Protein AF-A0A7L2R8B6-F1 (afdb_monomer_lite)

Secondary structure (DSSP, 8-state):
-HHHHHHHHHHHHHHHTT-----THHHHHHHHHHTSTT-HHHHHHHHHHHHHHHHHHHHHHHHHHHHHHHHHHHHHHHTTTT-B-TTSPBTT-SHHHHHHHHHHHHTTTTTTTTTHHHHHH-GGGHHHHHHHIIIIIIIIHHHHHHHHHHHHHHHHHTS-S-S--

Radius of gyration: 24.11 Å; chains: 1; bounding box: 53×46×58 Å

Structure (mmCIF, N/CA/C/O backbone):
data_AF-A0A7L2R8B6-F1
#
_entry.id   AF-A0A7L2R8B6-F1
#
loop_
_atom_site.group_PDB
_atom_site.id
_atom_site.type_symbol
_atom_site.label_atom_id
_atom_site.label_alt_id
_atom_site.label_comp_id
_atom_site.label_asym_id
_atom_site.label_entity_id
_atom_site.label_seq_id
_atom_site.pdbx_PDB_ins_code
_atom_site.Cartn_x
_atom_site.Cartn_y
_atom_site.Cartn_z
_atom_site.occupancy
_atom_site.B_iso_or_equiv
_atom_site.auth_seq_id
_atom_site.auth_comp_id
_atom_site.auth_asym_id
_atom_site.auth_atom_id
_atom_site.pdbx_PDB_model_num
ATOM 1 N N . LEU A 1 1 ? 1.343 -11.087 -35.891 1.00 58.72 1 LEU A N 1
ATOM 2 C CA . LEU A 1 1 ? 0.253 -11.506 -36.806 1.00 58.72 1 LEU A CA 1
ATOM 3 C C . LEU A 1 1 ? -0.088 -12.992 -36.668 1.00 58.72 1 LEU A C 1
ATOM 5 O O . LEU A 1 1 ? -1.238 -13.312 -36.412 1.00 58.72 1 LEU A O 1
ATOM 9 N N . GLN A 1 2 ? 0.890 -13.901 -36.769 1.00 58.00 2 GLN A N 1
ATOM 10 C CA . GLN A 1 2 ? 0.639 -15.349 -36.666 1.00 58.00 2 GLN A CA 1
ATOM 11 C C . GLN A 1 2 ? 0.033 -15.765 -35.314 1.00 58.00 2 GLN A C 1
ATOM 13 O O . GLN A 1 2 ? -0.966 -16.471 -35.296 1.00 58.00 2 GLN A O 1
ATOM 18 N N . LEU A 1 3 ? 0.532 -15.218 -34.198 1.00 62.44 3 LEU A N 1
ATOM 19 C CA . LEU A 1 3 ? -0.001 -15.504 -32.856 1.00 62.44 3 LEU A CA 1
ATOM 20 C C . LEU A 1 3 ? -1.459 -15.045 -32.647 1.00 62.44 3 LEU A C 1
ATOM 22 O O . LEU A 1 3 ? -2.180 -15.608 -31.834 1.00 62.44 3 LEU A O 1
ATOM 26 N N . SER A 1 4 ? -1.903 -13.997 -33.353 1.00 64.12 4 SER A N 1
ATOM 27 C CA . SER A 1 4 ? -3.290 -13.526 -33.248 1.00 64.12 4 SER A CA 1
ATOM 28 C C . SER A 1 4 ? -4.238 -14.315 -34.141 1.00 64.12 4 SER A C 1
ATOM 30 O O . SER A 1 4 ? -5.422 -14.384 -33.833 1.00 64.12 4 SER A O 1
ATOM 32 N N . LEU A 1 5 ? -3.728 -14.879 -35.241 1.00 65.81 5 LEU A N 1
ATOM 33 C CA . LEU A 1 5 ? -4.474 -15.775 -36.123 1.00 65.81 5 LEU A CA 1
ATOM 34 C C . LEU A 1 5 ? -4.684 -17.136 -35.457 1.00 65.81 5 LEU A C 1
ATOM 36 O O . LEU A 1 5 ? -5.805 -17.636 -35.466 1.00 65.81 5 LEU A O 1
ATOM 40 N N . THR A 1 6 ? -3.654 -17.689 -34.808 1.00 67.75 6 THR A N 1
ATOM 41 C CA . THR A 1 6 ? -3.777 -18.937 -34.041 1.00 67.75 6 THR A CA 1
ATOM 42 C C . THR A 1 6 ? -4.734 -18.780 -32.861 1.00 67.75 6 THR A C 1
ATOM 44 O O . THR A 1 6 ? -5.614 -19.613 -32.684 1.00 67.75 6 THR A O 1
ATOM 47 N N . ASP A 1 7 ? -4.656 -17.678 -32.110 1.00 68.81 7 ASP A N 1
ATOM 48 C CA . ASP A 1 7 ? -5.574 -17.415 -30.992 1.00 68.81 7 ASP A CA 1
ATOM 49 C C . ASP A 1 7 ? -7.022 -17.144 -31.455 1.00 68.81 7 ASP A C 1
ATOM 51 O O . ASP A 1 7 ? -7.977 -17.502 -30.769 1.00 68.81 7 ASP A O 1
ATOM 55 N N . LEU A 1 8 ? -7.211 -16.558 -32.648 1.00 68.62 8 LEU A N 1
ATOM 56 C CA . LEU A 1 8 ? -8.532 -16.390 -33.268 1.00 68.62 8 LEU A CA 1
ATOM 57 C C . LEU A 1 8 ? -9.117 -17.731 -33.734 1.00 68.62 8 LEU A C 1
ATOM 59 O O . LEU A 1 8 ? -10.309 -17.960 -33.540 1.00 68.62 8 LEU A O 1
ATOM 63 N N . ALA A 1 9 ? -8.290 -18.612 -34.302 1.00 70.88 9 ALA A N 1
ATOM 64 C CA . ALA A 1 9 ? -8.695 -19.954 -34.709 1.00 70.88 9 ALA A CA 1
ATOM 65 C C . ALA A 1 9 ? -9.063 -20.823 -33.495 1.00 70.88 9 ALA A C 1
ATOM 67 O O . ALA A 1 9 ? -10.126 -21.434 -33.486 1.00 70.88 9 ALA A O 1
ATOM 68 N N . ILE A 1 10 ? -8.247 -20.801 -32.434 1.00 71.88 10 ILE A N 1
ATOM 69 C CA . ILE A 1 10 ? -8.507 -21.520 -31.176 1.00 71.88 10 ILE A CA 1
ATOM 70 C C . ILE A 1 10 ? -9.798 -21.012 -30.516 1.00 71.88 10 ILE A C 1
ATOM 72 O O . ILE A 1 10 ? -10.642 -21.813 -30.122 1.00 71.88 10 ILE A O 1
ATOM 76 N N . TYR A 1 11 ? -10.001 -19.690 -30.462 1.00 71.81 11 TYR A N 1
ATOM 77 C CA . TYR A 1 11 ? -11.241 -19.092 -29.954 1.00 71.81 11 TYR A CA 1
ATOM 78 C C . TYR A 1 11 ? -12.467 -19.472 -30.800 1.00 71.81 11 TYR A C 1
ATOM 80 O O . TYR A 1 11 ? -13.527 -19.759 -30.248 1.00 71.81 11 TYR A O 1
ATOM 88 N N . GLY A 1 12 ? -12.328 -19.496 -32.130 1.00 73.81 12 GLY A N 1
ATOM 89 C CA . GLY A 1 12 ? -13.387 -19.914 -33.049 1.00 73.81 12 GLY A CA 1
ATOM 90 C C . GLY A 1 12 ? -13.785 -21.376 -32.850 1.00 73.81 12 GLY A C 1
ATOM 91 O O . GLY A 1 12 ? -14.968 -21.668 -32.715 1.00 73.81 12 GLY A O 1
ATOM 92 N N . VAL A 1 13 ? -12.803 -22.274 -32.742 1.00 74.25 13 VAL A N 1
ATOM 93 C CA . VAL A 1 13 ? -13.029 -23.705 -32.492 1.00 74.25 13 VAL A CA 1
ATOM 94 C C . VAL A 1 13 ? -13.680 -23.923 -31.125 1.00 74.25 13 VAL A C 1
ATOM 96 O O . VAL A 1 13 ? -14.713 -24.573 -31.049 1.00 74.25 13 VAL A O 1
ATOM 99 N N . LEU A 1 14 ? -13.161 -23.322 -30.052 1.00 73.81 14 LEU A N 1
ATOM 100 C CA . LEU A 1 14 ? -13.729 -23.464 -28.700 1.00 73.81 14 LEU A CA 1
ATOM 101 C C . LEU A 1 14 ? -15.161 -22.925 -28.591 1.00 73.81 14 LEU A C 1
ATOM 103 O O . LEU A 1 14 ? -15.973 -23.482 -27.856 1.00 73.81 14 LEU A O 1
ATOM 107 N N . ARG A 1 15 ? -15.483 -21.868 -29.345 1.00 76.44 15 ARG A N 1
ATOM 108 C CA . ARG A 1 15 ? -16.835 -21.302 -29.403 1.00 76.44 15 ARG A CA 1
ATOM 109 C C . ARG A 1 15 ? -17.826 -22.199 -30.149 1.00 76.44 15 ARG A C 1
ATOM 111 O O . ARG A 1 15 ? -19.004 -22.163 -29.820 1.00 76.44 15 ARG A O 1
ATOM 118 N N . LEU A 1 16 ? -17.369 -23.005 -31.111 1.00 77.94 16 LEU A N 1
ATOM 119 C CA . LEU A 1 16 ? -18.206 -24.013 -31.778 1.00 77.94 16 LEU A CA 1
ATOM 120 C C . LEU A 1 16 ? -18.551 -25.191 -30.853 1.00 77.94 16 LEU A C 1
ATOM 122 O O . LEU A 1 16 ? -19.600 -25.799 -31.025 1.00 77.94 16 LEU A O 1
ATOM 126 N N . TYR A 1 17 ? -17.707 -25.478 -29.859 1.00 80.69 17 TYR A N 1
ATOM 127 C CA . TYR A 1 17 ? -17.936 -26.516 -28.844 1.00 80.69 17 TYR A CA 1
ATOM 128 C C . TYR A 1 17 ? -18.627 -25.992 -27.566 1.00 80.69 17 TYR A C 1
ATOM 130 O O . TYR A 1 17 ? -18.628 -26.682 -26.552 1.00 80.69 17 TYR A O 1
ATOM 138 N N . ASP A 1 18 ? -19.184 -24.773 -27.598 1.00 75.00 18 ASP A N 1
ATOM 139 C CA . ASP A 1 18 ? -19.856 -24.091 -26.472 1.00 75.00 18 ASP A CA 1
ATOM 140 C C . ASP A 1 18 ? -19.022 -24.003 -25.174 1.00 75.00 18 ASP A C 1
ATOM 142 O O . ASP A 1 18 ? -19.528 -23.884 -24.058 1.00 75.00 18 ASP A O 1
ATOM 146 N N . VAL A 1 19 ? -17.693 -24.021 -25.307 1.00 74.88 19 VAL A N 1
ATOM 147 C CA . VAL A 1 19 ? -16.776 -23.846 -24.179 1.00 74.88 19 VAL A CA 1
ATOM 148 C C . VAL A 1 19 ? -16.452 -22.360 -24.032 1.00 74.88 19 VAL A C 1
ATOM 150 O O . VAL A 1 19 ? -15.932 -21.717 -24.951 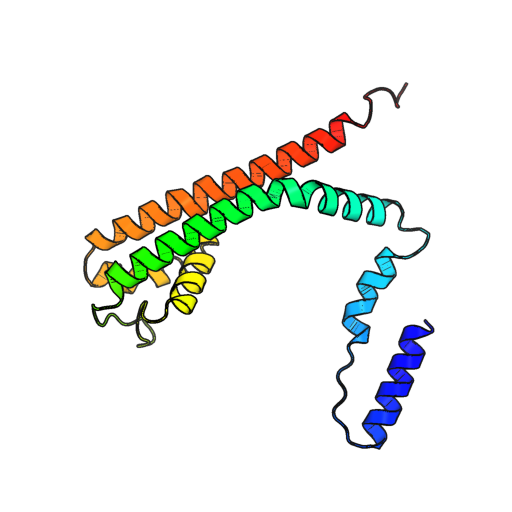1.00 74.88 19 VAL A O 1
ATOM 153 N N . ARG A 1 20 ? -16.714 -21.793 -22.844 1.00 68.44 20 ARG A N 1
ATOM 154 C CA . ARG A 1 20 ? -16.325 -20.411 -22.509 1.00 68.44 20 ARG A CA 1
ATOM 155 C C . ARG A 1 20 ? -14.805 -20.261 -22.595 1.00 68.44 20 ARG A C 1
ATOM 157 O O . ARG A 1 20 ? -14.077 -20.684 -21.703 1.00 68.44 20 ARG A O 1
ATOM 164 N N . SER A 1 21 ? -14.330 -19.612 -23.653 1.00 66.38 21 SER A N 1
ATOM 165 C CA . SER A 1 21 ? -12.912 -19.310 -23.853 1.00 66.38 21 SER A CA 1
ATOM 166 C C . SER A 1 21 ? -12.617 -17.829 -23.605 1.00 66.38 21 SER A C 1
ATOM 168 O O . SER A 1 21 ? -13.306 -16.929 -24.092 1.00 66.38 21 SER A O 1
ATOM 170 N N . ILE A 1 22 ? -11.571 -17.569 -22.817 1.00 67.19 22 ILE A N 1
ATOM 171 C CA . ILE A 1 22 ? -11.092 -16.225 -22.477 1.00 67.19 22 ILE A CA 1
ATOM 172 C C . ILE A 1 22 ? -9.921 -15.887 -23.403 1.00 67.19 22 ILE A C 1
ATOM 174 O O . ILE A 1 22 ? -8.987 -16.670 -23.559 1.00 67.19 22 ILE A O 1
ATOM 178 N N . ARG A 1 23 ? -9.964 -14.712 -24.039 1.00 68.38 23 ARG A N 1
ATOM 179 C CA . ARG A 1 23 ? -8.971 -14.285 -25.041 1.00 68.38 23 ARG A CA 1
ATOM 180 C C . ARG A 1 23 ? -7.737 -13.660 -24.386 1.00 68.38 23 ARG A C 1
ATOM 182 O O . ARG A 1 23 ? -7.572 -12.438 -24.408 1.00 68.38 23 ARG A O 1
ATOM 189 N N . TRP A 1 24 ? -6.860 -14.499 -23.840 1.00 69.88 24 TRP A N 1
ATOM 190 C CA . TRP A 1 24 ? -5.611 -14.086 -23.183 1.00 69.88 24 TRP A CA 1
ATOM 191 C C . TRP A 1 24 ? -4.639 -13.338 -24.107 1.00 69.88 24 TRP A C 1
ATOM 193 O O . TRP A 1 24 ? -3.886 -12.481 -23.641 1.00 69.88 24 TRP A O 1
ATOM 203 N N . SER A 1 25 ? -4.698 -13.561 -25.428 1.00 67.88 25 SER A N 1
ATOM 204 C CA . SER A 1 25 ? -3.796 -12.899 -26.385 1.00 67.88 25 SER A CA 1
ATOM 205 C C . SER A 1 25 ? -3.859 -11.374 -26.374 1.00 67.88 25 SER A C 1
ATOM 207 O O . SER A 1 25 ? -2.905 -10.735 -26.811 1.00 67.88 25 SER A O 1
ATOM 209 N N . ARG A 1 26 ? -4.949 -10.765 -25.880 1.00 71.75 26 ARG A N 1
ATOM 210 C CA . ARG A 1 26 ? -5.103 -9.300 -25.825 1.00 71.75 26 ARG A CA 1
ATOM 211 C C . ARG A 1 26 ? -4.064 -8.644 -24.913 1.00 71.75 26 ARG A C 1
ATOM 213 O O . ARG A 1 26 ? -3.518 -7.614 -25.294 1.00 71.75 26 ARG A O 1
ATOM 220 N N . ILE A 1 27 ? -3.750 -9.273 -23.779 1.00 72.44 27 ILE A N 1
ATOM 221 C CA . ILE A 1 27 ? -2.773 -8.780 -22.790 1.00 72.44 27 ILE A CA 1
ATOM 222 C C . ILE A 1 27 ? -1.340 -8.875 -23.341 1.00 72.44 27 ILE A C 1
ATOM 224 O 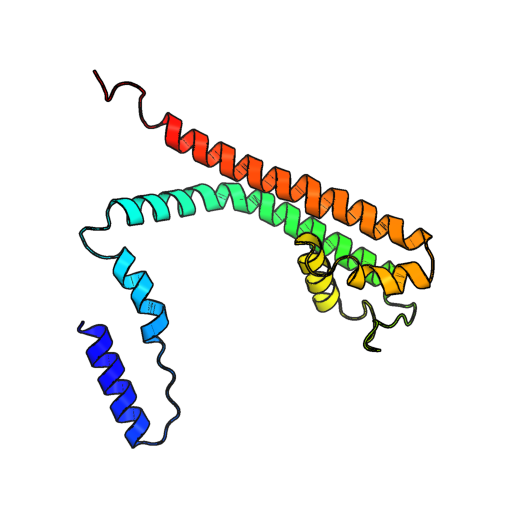O . ILE A 1 27 ? -0.478 -8.071 -23.003 1.00 72.44 27 ILE A O 1
ATOM 228 N N . VAL A 1 28 ? -1.088 -9.816 -24.255 1.00 67.44 28 VAL A N 1
ATOM 229 C CA . VAL A 1 28 ? 0.240 -10.057 -24.842 1.00 67.44 28 VAL A CA 1
ATOM 230 C C . VAL A 1 28 ? 0.555 -9.080 -25.990 1.00 67.44 28 VAL A C 1
ATOM 232 O O . VAL A 1 28 ? 1.717 -8.910 -26.360 1.00 67.44 28 VAL A O 1
ATOM 235 N N . ARG A 1 29 ? -0.450 -8.384 -26.551 1.00 73.31 29 ARG A N 1
ATOM 236 C CA . ARG A 1 29 ? -0.263 -7.458 -27.690 1.00 73.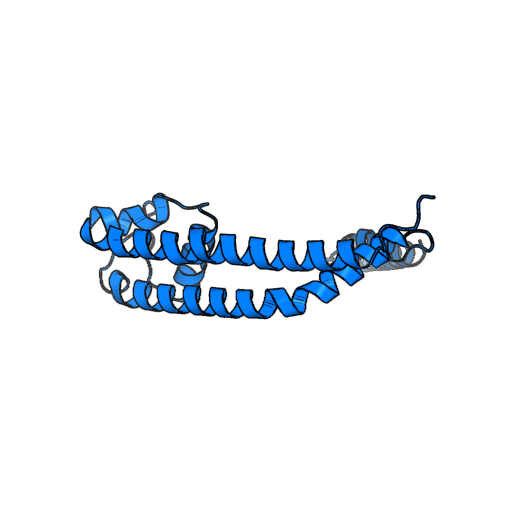31 29 ARG A CA 1
ATOM 237 C C . ARG A 1 29 ? 0.662 -6.274 -27.372 1.00 73.31 29 ARG A C 1
ATOM 239 O O . ARG A 1 29 ? 1.579 -6.055 -28.162 1.00 73.31 29 ARG A O 1
ATOM 246 N N . PRO A 1 30 ? 0.507 -5.545 -26.247 1.00 68.69 30 PRO A N 1
ATOM 247 C CA . PRO A 1 30 ? 1.433 -4.471 -25.883 1.00 68.69 30 PRO A CA 1
ATOM 248 C C . PRO A 1 30 ? 2.855 -4.981 -25.616 1.00 68.69 30 PRO A C 1
ATOM 250 O O . PRO A 1 30 ? 3.827 -4.311 -25.948 1.00 68.69 30 PRO A O 1
ATOM 253 N N . ILE A 1 31 ? 2.992 -6.203 -25.088 1.00 70.69 31 ILE A N 1
ATOM 254 C CA . ILE A 1 31 ? 4.297 -6.830 -24.833 1.00 70.69 31 ILE A CA 1
ATOM 255 C C . ILE A 1 31 ? 5.011 -7.157 -26.153 1.00 70.69 31 ILE A C 1
ATOM 257 O O . ILE A 1 31 ? 6.217 -6.958 -26.284 1.00 70.69 31 ILE A O 1
ATOM 261 N N . PHE A 1 32 ? 4.265 -7.584 -27.175 1.00 65.19 32 PHE A N 1
ATOM 262 C CA . PHE A 1 32 ? 4.809 -7.811 -28.515 1.00 65.19 32 PHE A CA 1
ATOM 263 C C . PHE A 1 32 ? 5.319 -6.526 -29.187 1.00 65.19 32 PHE A C 1
ATOM 265 O O . PHE A 1 32 ? 6.293 -6.594 -29.936 1.00 65.19 32 PHE A O 1
ATOM 272 N N . LEU A 1 33 ? 4.724 -5.361 -28.892 1.00 65.00 33 LEU A N 1
ATOM 273 C CA . LEU A 1 33 ? 5.220 -4.062 -29.375 1.00 65.00 33 LEU A CA 1
ATOM 274 C C . LEU A 1 33 ? 6.602 -3.721 -28.789 1.00 65.00 33 LEU A C 1
ATOM 276 O O . LEU A 1 33 ? 7.430 -3.122 -29.473 1.00 65.00 33 LEU A O 1
ATOM 280 N N . ILE A 1 34 ? 6.904 -4.170 -27.566 1.00 60.94 34 ILE A N 1
ATOM 281 C CA . ILE A 1 34 ? 8.235 -4.012 -26.953 1.00 60.94 34 ILE A CA 1
ATOM 282 C C . ILE A 1 34 ? 9.284 -4.877 -27.674 1.00 60.94 34 ILE A C 1
ATOM 284 O O . ILE A 1 34 ? 10.448 -4.486 -27.750 1.00 60.94 34 ILE A O 1
ATOM 288 N N . ASN A 1 35 ? 8.892 -6.016 -28.251 1.00 58.78 35 ASN A N 1
ATOM 289 C CA . ASN A 1 35 ? 9.792 -6.940 -28.954 1.00 58.78 35 ASN A CA 1
ATOM 290 C C . ASN A 1 35 ? 10.031 -6.602 -30.439 1.00 58.78 35 ASN A C 1
ATOM 292 O O . ASN A 1 35 ? 10.787 -7.313 -31.102 1.00 58.78 35 ASN A O 1
ATOM 296 N N . PHE A 1 36 ? 9.434 -5.532 -30.975 1.00 59.88 36 PHE A N 1
ATOM 297 C CA . PHE A 1 36 ? 9.644 -5.125 -32.368 1.00 59.88 36 PHE A CA 1
ATOM 298 C C . PHE A 1 36 ? 11.084 -4.633 -32.618 1.00 59.88 36 PHE A C 1
ATOM 300 O O . PHE A 1 36 ? 11.703 -4.018 -31.753 1.00 59.88 36 PHE A O 1
ATOM 307 N N . ALA A 1 37 ? 11.643 -4.882 -33.806 1.00 54.56 37 ALA A N 1
ATOM 308 C CA . ALA A 1 37 ? 13.056 -4.604 -34.103 1.00 54.56 37 ALA A CA 1
ATOM 309 C C . ALA A 1 37 ? 13.458 -3.122 -33.903 1.00 54.56 37 ALA A C 1
ATOM 311 O O . ALA A 1 37 ? 14.564 -2.847 -33.427 1.00 54.56 37 ALA A O 1
ATOM 312 N N . GLU A 1 38 ? 12.538 -2.182 -34.146 1.00 58.31 38 GLU A N 1
ATOM 313 C CA . GLU A 1 38 ? 12.757 -0.731 -34.014 1.00 58.31 38 GLU A CA 1
ATOM 314 C C . GLU A 1 38 ? 12.625 -0.184 -32.577 1.00 58.31 38 GLU A C 1
ATOM 316 O O . GLU A 1 38 ? 12.976 0.959 -32.294 1.00 58.31 38 GLU A O 1
ATOM 321 N N . SER A 1 39 ? 12.227 -1.006 -31.602 1.00 59.56 39 SER A N 1
ATOM 322 C CA . SER A 1 39 ? 11.962 -0.585 -30.216 1.00 59.56 39 SER A CA 1
ATOM 323 C C . SER A 1 39 ? 13.224 -0.441 -29.344 1.00 59.56 39 SER A C 1
ATOM 325 O O . SER A 1 39 ? 13.190 -0.636 -28.125 1.00 59.56 39 SER A O 1
ATOM 327 N N . ARG A 1 40 ? 14.395 -0.144 -29.927 1.00 69.19 40 ARG A N 1
ATOM 328 C CA . ARG A 1 40 ? 15.679 -0.138 -29.190 1.00 69.19 40 ARG A CA 1
ATOM 329 C C . ARG A 1 40 ? 15.646 0.810 -27.981 1.00 69.19 40 ARG A C 1
ATOM 331 O O . ARG A 1 40 ? 16.229 0.484 -26.951 1.00 69.19 40 ARG A O 1
ATOM 338 N N . GLN A 1 41 ? 14.934 1.934 -28.082 1.00 72.81 41 GLN A N 1
ATOM 339 C CA . GLN A 1 41 ? 14.709 2.872 -26.973 1.00 72.81 41 GLN A CA 1
ATOM 340 C C . GLN A 1 41 ? 13.811 2.276 -25.874 1.00 72.81 41 GLN A C 1
ATOM 342 O O . GLN A 1 41 ? 14.164 2.340 -24.699 1.00 72.81 41 GLN A O 1
ATOM 347 N N . ILE A 1 42 ? 12.720 1.600 -26.242 1.00 72.62 42 ILE A N 1
ATOM 348 C CA . ILE A 1 42 ? 11.795 0.950 -25.297 1.00 72.62 42 ILE A CA 1
ATOM 349 C C . ILE A 1 42 ? 12.506 -0.185 -24.550 1.00 72.62 42 ILE A C 1
ATOM 351 O O . ILE A 1 42 ? 12.466 -0.252 -23.324 1.00 72.62 42 ILE A O 1
ATOM 355 N N . ARG A 1 43 ? 13.253 -1.040 -25.260 1.00 76.06 43 ARG A N 1
ATOM 356 C CA . ARG A 1 43 ? 14.049 -2.114 -24.638 1.00 76.06 43 ARG A CA 1
ATOM 357 C C . ARG A 1 43 ? 15.116 -1.575 -23.681 1.00 76.06 43 ARG A C 1
ATOM 359 O O . ARG A 1 43 ? 15.388 -2.205 -22.659 1.00 76.06 43 ARG A O 1
ATOM 366 N N . ARG A 1 44 ? 15.713 -0.415 -23.984 1.00 74.75 44 ARG A N 1
ATOM 367 C CA . ARG A 1 44 ? 16.634 0.283 -23.069 1.00 74.75 44 ARG A CA 1
ATOM 368 C C . ARG A 1 44 ? 15.908 0.794 -21.821 1.00 74.75 44 ARG A C 1
ATOM 370 O O . ARG A 1 44 ? 16.415 0.564 -20.728 1.00 74.75 44 ARG A O 1
ATOM 377 N N . ALA A 1 45 ? 14.726 1.398 -21.963 1.00 78.00 45 ALA A N 1
ATOM 378 C CA . ALA A 1 45 ? 13.919 1.864 -20.833 1.00 78.00 45 ALA A CA 1
ATOM 379 C C . ALA A 1 45 ? 13.512 0.709 -19.898 1.00 78.00 45 ALA A C 1
ATOM 381 O O . ALA A 1 45 ? 13.750 0.781 -18.695 1.00 78.00 45 ALA A O 1
ATOM 382 N N . PHE A 1 46 ? 13.021 -0.408 -20.447 1.00 80.06 46 PHE A N 1
ATOM 383 C CA . PHE A 1 46 ? 12.701 -1.611 -19.665 1.00 80.06 46 PHE A CA 1
ATOM 384 C C . PHE A 1 46 ? 13.918 -2.187 -18.937 1.00 80.06 46 PHE A C 1
ATOM 386 O O . PHE A 1 46 ? 13.822 -2.581 -17.776 1.00 80.06 46 PHE A O 1
ATOM 393 N N . ARG A 1 47 ? 15.082 -2.225 -19.599 1.00 78.94 47 ARG A N 1
ATOM 394 C CA . ARG A 1 47 ? 16.325 -2.676 -18.962 1.00 78.94 47 ARG A CA 1
ATOM 395 C C . ARG A 1 47 ? 16.741 -1.744 -17.825 1.00 78.94 47 ARG A C 1
ATOM 397 O O . ARG A 1 47 ? 17.185 -2.244 -16.801 1.00 78.94 47 ARG A O 1
ATOM 404 N N . SER A 1 48 ? 16.575 -0.432 -17.990 1.00 73.12 48 SER A N 1
ATOM 405 C CA . SER A 1 48 ? 16.846 0.544 -16.932 1.00 73.12 48 SER A CA 1
ATOM 406 C C . SER A 1 48 ? 15.924 0.318 -15.732 1.00 73.12 48 SER A C 1
ATOM 408 O O . SER A 1 48 ? 16.437 0.097 -14.644 1.00 73.12 48 SER A O 1
ATOM 410 N N . ILE A 1 49 ? 14.605 0.208 -15.936 1.00 81.12 49 ILE A N 1
ATOM 411 C CA . ILE A 1 49 ? 13.631 -0.098 -14.866 1.00 81.12 49 ILE A CA 1
ATOM 412 C C . ILE A 1 49 ? 13.986 -1.401 -14.139 1.00 81.12 49 ILE A C 1
ATOM 414 O O . ILE A 1 49 ? 13.982 -1.469 -12.914 1.00 81.12 49 ILE A O 1
ATOM 418 N N . ARG A 1 50 ? 14.334 -2.457 -14.881 1.00 81.88 50 ARG A N 1
ATOM 419 C CA . ARG A 1 50 ? 14.733 -3.731 -14.272 1.00 81.88 50 ARG A CA 1
ATOM 420 C C . ARG A 1 50 ? 16.023 -3.604 -13.462 1.00 81.88 50 ARG A C 1
ATOM 422 O O . ARG A 1 50 ? 16.157 -4.272 -12.448 1.00 81.88 50 ARG A O 1
ATOM 429 N N . ASN A 1 51 ? 16.967 -2.781 -13.907 1.00 79.31 51 ASN A N 1
ATOM 430 C CA . ASN A 1 51 ? 18.229 -2.570 -13.204 1.00 79.31 51 ASN A CA 1
ATOM 431 C C . ASN A 1 51 ? 18.066 -1.695 -11.948 1.00 79.31 51 ASN A C 1
ATOM 433 O O . ASN A 1 51 ? 18.875 -1.827 -11.038 1.00 79.31 51 ASN A O 1
ATOM 437 N N . THR A 1 52 ? 17.039 -0.839 -11.874 1.00 79.19 52 THR A N 1
ATOM 438 C CA . THR A 1 52 ? 16.725 -0.039 -10.674 1.00 79.19 52 THR A CA 1
ATOM 439 C C . THR A 1 52 ? 15.865 -0.797 -9.659 1.00 79.19 52 THR A C 1
ATOM 441 O O . THR A 1 52 ? 15.868 -0.469 -8.473 1.00 79.19 52 THR A O 1
ATOM 444 N N . LEU A 1 53 ? 15.156 -1.840 -10.099 1.00 82.81 53 LEU A N 1
ATOM 445 C CA . LEU A 1 53 ? 14.265 -2.652 -9.267 1.00 82.81 53 LEU A CA 1
ATOM 446 C C . LEU A 1 53 ? 14.945 -3.278 -8.028 1.00 82.81 53 LEU A C 1
ATOM 448 O O . LEU A 1 53 ? 14.338 -3.211 -6.959 1.00 82.81 53 LEU A O 1
ATOM 452 N N . PRO A 1 54 ? 16.184 -3.816 -8.087 1.00 84.00 54 PRO A N 1
ATOM 453 C CA . PRO A 1 54 ? 16.874 -4.338 -6.906 1.00 84.00 54 PRO A CA 1
ATOM 454 C C . PRO A 1 54 ? 17.102 -3.272 -5.831 1.00 84.00 54 PRO A C 1
ATOM 456 O O . PRO A 1 54 ? 16.876 -3.537 -4.655 1.00 84.00 54 PRO A O 1
ATOM 459 N N . GLU A 1 55 ? 17.486 -2.052 -6.224 1.00 80.31 55 GLU A N 1
ATOM 460 C CA . GLU A 1 55 ? 17.710 -0.948 -5.279 1.00 80.31 55 GLU A CA 1
ATOM 461 C C . GLU A 1 55 ? 16.387 -0.514 -4.613 1.00 80.31 55 GLU A C 1
ATOM 463 O O . GLU A 1 55 ? 16.340 -0.298 -3.402 1.00 80.31 55 GLU A O 1
ATOM 468 N N . ILE A 1 56 ? 15.286 -0.478 -5.374 1.00 88.12 56 ILE A N 1
ATOM 469 C CA . ILE A 1 56 ? 13.937 -0.181 -4.853 1.00 88.12 56 ILE A CA 1
ATOM 470 C C . ILE A 1 56 ? 13.428 -1.304 -3.936 1.00 88.12 56 ILE A C 1
ATOM 472 O O . ILE A 1 56 ? 12.723 -1.032 -2.965 1.00 88.12 56 ILE A O 1
ATOM 476 N N . THR A 1 57 ? 13.802 -2.559 -4.206 1.00 90.00 57 THR A N 1
ATOM 477 C CA . THR A 1 57 ? 13.322 -3.733 -3.459 1.00 90.00 57 THR A CA 1
ATOM 478 C C . THR A 1 57 ? 13.685 -3.651 -1.977 1.00 90.00 57 THR A C 1
ATOM 480 O O . THR A 1 57 ? 12.851 -3.969 -1.136 1.00 90.00 57 THR A O 1
ATOM 483 N N . TYR A 1 58 ? 14.882 -3.170 -1.626 1.00 90.88 58 TYR A N 1
ATOM 484 C CA . TYR A 1 58 ? 15.284 -3.032 -0.219 1.00 90.88 58 TYR A CA 1
ATOM 485 C C . TYR A 1 58 ? 14.402 -2.041 0.551 1.00 90.88 58 TYR A C 1
ATOM 487 O O . TYR A 1 58 ? 13.921 -2.358 1.638 1.00 90.88 58 TYR A O 1
ATOM 495 N N . VAL A 1 59 ? 14.140 -0.865 -0.028 1.00 92.81 59 VAL A N 1
ATOM 496 C CA . VAL A 1 59 ? 13.233 0.129 0.571 1.00 92.81 59 VAL A CA 1
ATOM 497 C C . VAL A 1 59 ? 11.805 -0.399 0.630 1.00 92.81 59 VAL A C 1
ATOM 499 O O . VAL A 1 59 ? 11.119 -0.216 1.632 1.00 92.81 59 VAL A O 1
ATOM 502 N N . PHE A 1 60 ? 11.378 -1.111 -0.411 1.00 93.12 60 PHE A N 1
ATOM 503 C CA . PHE A 1 60 ? 10.064 -1.732 -0.464 1.00 93.12 60 PHE A CA 1
ATOM 504 C C . PHE A 1 60 ? 9.855 -2.786 0.624 1.00 93.12 60 PHE A C 1
ATOM 506 O O . PHE A 1 60 ? 8.799 -2.812 1.248 1.00 93.12 60 PHE A O 1
ATOM 513 N N . LEU A 1 61 ? 10.858 -3.620 0.901 1.00 95.25 61 LEU A N 1
ATOM 514 C CA . LEU A 1 61 ? 10.792 -4.595 1.988 1.00 95.25 61 LEU A CA 1
ATOM 515 C C . LEU A 1 61 ? 10.710 -3.913 3.358 1.00 95.25 61 LEU A C 1
ATOM 517 O O . LEU A 1 61 ? 9.920 -4.341 4.196 1.00 95.25 61 LEU A O 1
ATOM 521 N N . LEU A 1 62 ? 11.468 -2.830 3.574 1.00 94.88 62 LEU A N 1
ATOM 522 C CA . LEU A 1 62 ? 11.389 -2.039 4.807 1.00 94.88 62 LEU A CA 1
ATOM 523 C C . LEU A 1 62 ? 9.996 -1.410 4.982 1.00 94.88 62 LEU A C 1
ATOM 525 O O . LEU A 1 62 ? 9.431 -1.442 6.075 1.00 94.88 62 LEU A O 1
ATOM 529 N N . PHE A 1 63 ? 9.429 -0.879 3.896 1.00 96.56 63 PHE A N 1
ATOM 530 C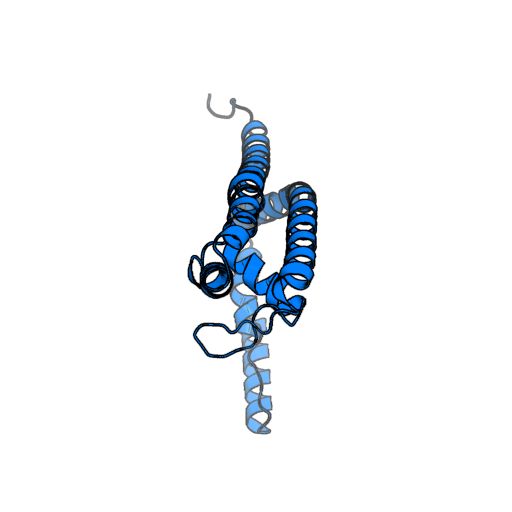 CA . PHE A 1 63 ? 8.076 -0.329 3.868 1.00 96.56 63 PHE A CA 1
ATOM 531 C C . PHE A 1 63 ? 7.030 -1.398 4.195 1.00 96.56 63 PHE A C 1
ATOM 533 O O . PHE A 1 63 ? 6.211 -1.201 5.088 1.00 96.56 63 PHE A O 1
ATOM 540 N N . MET A 1 64 ? 7.094 -2.555 3.532 1.00 96.69 64 MET A N 1
ATOM 541 C CA . MET A 1 64 ? 6.174 -3.663 3.792 1.00 96.69 64 MET A CA 1
ATOM 542 C C . MET A 1 64 ? 6.284 -4.161 5.230 1.00 96.69 64 MET A C 1
ATOM 544 O O . MET A 1 64 ? 5.267 -4.395 5.874 1.00 96.69 64 MET A O 1
ATOM 548 N N . PHE A 1 65 ? 7.495 -4.254 5.777 1.00 97.44 65 PHE A N 1
ATOM 549 C CA . PHE A 1 65 ? 7.685 -4.583 7.186 1.00 97.44 65 PHE A CA 1
ATOM 550 C C . PHE A 1 65 ? 7.019 -3.554 8.113 1.00 97.44 65 PHE A C 1
ATOM 552 O O . PHE A 1 65 ? 6.305 -3.941 9.038 1.00 97.44 65 PHE A O 1
ATOM 559 N N . SER A 1 66 ? 7.195 -2.254 7.848 1.00 97.31 66 SER A N 1
ATOM 560 C CA . SER A 1 66 ? 6.538 -1.193 8.621 1.00 97.31 66 SER A CA 1
ATOM 561 C C . SER A 1 66 ? 5.014 -1.306 8.552 1.00 97.31 66 SER A C 1
ATOM 563 O O . SER A 1 66 ? 4.357 -1.344 9.593 1.00 97.31 66 SER A O 1
ATOM 565 N N . LEU A 1 67 ? 4.456 -1.455 7.349 1.00 97.75 67 LEU A N 1
ATOM 566 C CA . LEU A 1 67 ? 3.023 -1.626 7.124 1.00 97.75 67 LEU A CA 1
ATOM 567 C C . LEU A 1 67 ? 2.464 -2.822 7.911 1.00 97.75 67 LEU A C 1
ATOM 569 O O . LEU A 1 67 ? 1.463 -2.687 8.617 1.00 97.75 67 LEU A O 1
ATOM 573 N N . LEU A 1 68 ? 3.125 -3.981 7.840 1.00 98.00 68 LEU A N 1
ATOM 574 C CA . LEU A 1 68 ? 2.705 -5.198 8.540 1.00 98.00 68 LEU A CA 1
ATOM 575 C C . LEU A 1 68 ? 2.761 -5.037 10.068 1.00 98.00 68 LEU A C 1
ATOM 577 O O . LEU A 1 68 ? 1.846 -5.494 10.758 1.00 98.00 68 LEU A O 1
ATOM 581 N N . MET A 1 69 ? 3.786 -4.358 10.593 1.00 97.88 69 MET A N 1
ATOM 582 C CA . MET A 1 69 ? 3.920 -4.057 12.024 1.00 97.88 69 MET A CA 1
ATOM 583 C C . MET A 1 69 ? 2.824 -3.110 12.520 1.00 97.88 69 MET A C 1
ATOM 585 O O . MET A 1 69 ? 2.183 -3.385 13.536 1.00 97.88 69 MET A O 1
ATOM 589 N N . PHE A 1 70 ? 2.556 -2.026 11.790 1.00 97.75 70 PHE A N 1
ATOM 590 C CA . PHE A 1 70 ? 1.461 -1.112 12.118 1.00 97.75 70 PHE A CA 1
ATOM 591 C C . PHE A 1 70 ? 0.097 -1.798 12.035 1.00 97.75 70 PHE A C 1
ATOM 593 O O . PHE A 1 70 ? -0.755 -1.555 12.885 1.00 97.75 70 PHE A O 1
ATOM 600 N N . SER A 1 71 ? -0.086 -2.710 11.081 1.00 97.69 71 SER A N 1
ATOM 601 C CA . SER A 1 71 ? -1.311 -3.506 10.959 1.00 97.69 71 SER A CA 1
ATOM 602 C C . SER A 1 71 ? -1.513 -4.439 12.154 1.00 97.69 71 SER A C 1
ATOM 604 O O . SER A 1 71 ? -2.625 -4.563 12.663 1.00 97.69 71 SER A O 1
ATOM 606 N N . LEU A 1 72 ? -0.441 -5.062 12.661 1.00 97.38 72 LEU A N 1
ATOM 607 C CA . LEU A 1 72 ? -0.512 -5.885 13.876 1.00 97.38 72 LEU A CA 1
ATOM 608 C C . LEU A 1 72 ? -0.855 -5.033 15.102 1.00 97.38 72 LEU A C 1
ATOM 610 O O . LEU A 1 72 ? -1.665 -5.442 15.935 1.00 97.38 72 LEU A O 1
ATOM 614 N N . MET A 1 73 ? -0.269 -3.837 15.198 1.00 96.88 73 MET A N 1
ATOM 615 C CA . MET A 1 73 ? -0.577 -2.890 16.267 1.00 96.88 73 MET A CA 1
ATOM 616 C C . MET A 1 73 ? -2.035 -2.420 16.199 1.00 96.88 73 MET A C 1
ATOM 618 O O . MET A 1 73 ? -2.706 -2.422 17.226 1.00 96.88 73 MET A O 1
ATOM 622 N N . ALA A 1 74 ? -2.553 -2.099 15.010 1.00 96.19 74 ALA A N 1
ATOM 623 C CA . ALA A 1 74 ? -3.959 -1.751 14.806 1.00 96.19 74 ALA A CA 1
ATOM 624 C C . ALA A 1 74 ? -4.896 -2.896 15.211 1.00 96.19 74 ALA A C 1
ATOM 626 O O . ALA A 1 74 ? -5.851 -2.663 15.948 1.00 96.19 74 ALA A O 1
ATOM 627 N N . LEU A 1 75 ? -4.591 -4.136 14.813 1.00 95.94 75 LEU A N 1
ATOM 628 C CA . LEU A 1 75 ? -5.375 -5.308 15.206 1.00 95.94 75 LEU A CA 1
ATOM 629 C C . LEU A 1 75 ? -5.456 -5.439 16.731 1.00 95.94 75 LEU A C 1
ATOM 631 O O . LEU A 1 75 ? -6.531 -5.670 17.279 1.00 95.94 75 LEU A O 1
ATOM 635 N N . LYS A 1 76 ? -4.330 -5.261 17.431 1.00 95.06 76 LYS A N 1
ATOM 636 C CA . LYS A 1 76 ? -4.296 -5.331 18.898 1.00 95.06 76 LYS A CA 1
ATOM 637 C C . LYS A 1 76 ? -4.954 -4.140 19.576 1.00 95.06 76 LYS A C 1
ATOM 639 O O . LYS A 1 76 ? -5.529 -4.301 20.646 1.00 95.06 76 LYS A O 1
ATOM 644 N N . LEU A 1 77 ? -4.886 -2.964 18.967 1.00 93.81 77 LEU A N 1
ATOM 645 C CA . LEU A 1 77 ? -5.482 -1.763 19.524 1.00 93.81 77 LEU A CA 1
ATOM 646 C C . LEU A 1 77 ? -7.006 -1.777 19.355 1.00 93.81 77 LEU A C 1
ATOM 648 O O . LEU A 1 77 ? -7.715 -1.480 20.306 1.00 93.81 77 LEU A O 1
ATOM 652 N N . PHE A 1 78 ? -7.516 -2.147 18.182 1.00 93.56 78 PHE A N 1
ATOM 653 C CA . PHE A 1 78 ? -8.919 -1.946 17.806 1.00 93.56 78 PHE A CA 1
ATOM 654 C C . PHE A 1 78 ? -9.749 -3.233 17.710 1.00 93.56 78 PHE A C 1
ATOM 656 O O . PHE A 1 78 ? -10.968 -3.174 17.873 1.00 93.56 78 PHE A O 1
ATOM 663 N N . GLY A 1 79 ? -9.123 -4.396 17.508 1.00 89.06 79 GLY A N 1
ATOM 664 C CA . GLY A 1 79 ? -9.825 -5.634 17.152 1.00 89.06 79 GLY A CA 1
ATOM 665 C C . GLY A 1 79 ? -10.751 -6.209 18.230 1.00 89.06 79 GLY A C 1
ATOM 666 O O . GLY A 1 79 ? -11.707 -6.908 17.902 1.00 89.06 79 GLY A O 1
ATOM 667 N N . GLU A 1 80 ? -10.526 -5.903 19.510 1.00 87.38 80 GLU A N 1
ATOM 668 C CA . GLU A 1 80 ? -11.372 -6.384 20.619 1.00 87.38 80 GLU A CA 1
ATOM 669 C C . GLU A 1 80 ? -12.477 -5.392 21.023 1.00 87.38 80 GLU A C 1
ATOM 671 O O . GLU A 1 80 ? -13.323 -5.710 21.854 1.00 87.38 80 GLU A O 1
ATOM 676 N N . ARG A 1 81 ? -12.521 -4.196 20.420 1.00 85.44 81 ARG A N 1
ATOM 677 C CA . ARG A 1 81 ? -13.403 -3.100 20.864 1.00 85.44 81 ARG A CA 1
ATOM 678 C C . ARG A 1 81 ? -14.787 -3.068 20.213 1.00 85.44 81 ARG A C 1
ATOM 680 O O . ARG A 1 81 ? -15.548 -2.150 20.485 1.00 85.44 81 ARG A O 1
ATOM 687 N N . ASN A 1 82 ? -15.126 -4.057 19.379 1.00 86.19 82 ASN A N 1
ATOM 688 C CA . ASN A 1 82 ? -16.416 -4.138 18.669 1.00 86.19 82 ASN A CA 1
ATOM 689 C C . ASN A 1 82 ? -16.786 -2.859 17.887 1.00 86.19 82 ASN A C 1
ATOM 691 O O . ASN A 1 82 ? -17.962 -2.531 17.757 1.00 86.19 82 ASN A O 1
ATOM 695 N N . LEU A 1 83 ? -15.785 -2.144 17.366 1.00 89.19 83 LEU A N 1
ATOM 696 C CA . LEU A 1 83 ? -16.004 -0.962 16.537 1.00 89.19 83 LEU A CA 1
ATOM 697 C C . LEU A 1 83 ? -16.608 -1.366 15.185 1.00 89.19 83 LEU A C 1
ATOM 699 O O . LEU A 1 83 ? -16.360 -2.470 14.687 1.00 89.19 83 LEU A O 1
ATOM 703 N N . GLN A 1 84 ? -17.389 -0.465 14.595 1.00 89.94 84 GLN A N 1
ATOM 704 C CA . GLN A 1 84 ? -18.026 -0.660 13.295 1.00 89.94 84 GLN A CA 1
ATOM 705 C C . GLN A 1 84 ? -17.648 0.477 12.349 1.00 89.94 84 GLN A C 1
ATOM 707 O O . GLN A 1 84 ? -17.466 1.614 12.779 1.00 89.94 84 GLN A O 1
ATOM 712 N N . THR A 1 85 ? -17.512 0.164 11.064 1.00 87.44 85 THR A N 1
ATOM 713 C CA . THR A 1 85 ? -17.357 1.173 10.011 1.00 87.44 85 THR A CA 1
ATOM 714 C C . THR A 1 85 ? -18.677 1.910 9.771 1.00 87.44 85 THR A C 1
ATOM 716 O O . THR A 1 85 ? -19.731 1.488 10.250 1.00 87.44 85 THR A O 1
ATOM 719 N N . ALA A 1 86 ? -18.647 2.984 8.976 1.00 82.56 86 ALA A N 1
ATOM 720 C CA . ALA A 1 86 ? -19.855 3.712 8.570 1.00 82.56 86 ALA A CA 1
ATOM 721 C C . ALA A 1 86 ? -20.899 2.819 7.862 1.00 82.56 86 ALA A C 1
ATOM 723 O O . ALA A 1 86 ? -22.089 3.116 7.878 1.00 82.56 86 ALA A O 1
ATOM 724 N N . GLU A 1 87 ? -20.458 1.703 7.278 1.00 84.12 87 GLU A N 1
ATOM 725 C CA . GLU A 1 87 ? -21.297 0.717 6.588 1.00 84.12 87 GLU A CA 1
ATOM 726 C C . GLU A 1 87 ? -21.828 -0.387 7.526 1.00 84.12 87 GLU A C 1
ATOM 728 O O . GLU A 1 87 ? -22.500 -1.314 7.080 1.00 84.12 87 GLU A O 1
ATOM 733 N N . GLY A 1 88 ? -21.520 -0.319 8.828 1.00 84.75 88 GLY A N 1
ATOM 734 C CA . GLY A 1 88 ? -21.910 -1.326 9.820 1.00 84.75 88 GLY A CA 1
ATOM 735 C C . GLY A 1 88 ? -21.052 -2.596 9.800 1.00 84.75 88 GLY A C 1
ATOM 736 O O . GLY A 1 88 ? -21.388 -3.578 10.465 1.00 84.75 88 GLY A O 1
ATOM 737 N N . LEU A 1 89 ? -19.942 -2.603 9.054 1.00 87.69 89 LEU A N 1
ATOM 738 C CA . LEU A 1 89 ? -19.029 -3.743 8.995 1.00 87.69 89 LEU A CA 1
ATOM 739 C C . LEU A 1 89 ? -18.072 -3.747 10.199 1.00 87.69 89 LEU A C 1
ATOM 741 O O . LEU A 1 89 ? -17.736 -2.681 10.723 1.00 87.69 89 LEU A O 1
ATOM 745 N N . PRO A 1 90 ? -17.597 -4.922 10.652 1.00 89.94 90 PRO A N 1
ATOM 746 C CA . PRO A 1 90 ? -16.654 -5.006 11.762 1.00 89.94 90 PRO A CA 1
ATOM 747 C C . PRO A 1 90 ? -15.338 -4.282 11.455 1.00 89.94 90 PRO A C 1
ATOM 749 O O . PRO A 1 90 ? -14.646 -4.609 10.495 1.00 89.94 90 PRO A O 1
ATOM 752 N N . TYR A 1 91 ? -14.955 -3.335 12.307 1.00 92.56 91 TYR A N 1
ATOM 753 C CA . TYR A 1 91 ? -13.726 -2.567 12.142 1.00 92.56 91 TYR A CA 1
ATOM 754 C C . TYR A 1 91 ? -12.504 -3.344 12.643 1.00 92.56 91 TYR A C 1
ATOM 756 O O . TYR A 1 91 ? -12.485 -3.827 13.778 1.00 92.56 91 TYR A O 1
ATOM 764 N N . PHE A 1 92 ? -11.473 -3.443 11.798 1.00 92.94 92 PHE A N 1
ATOM 765 C CA . PHE A 1 92 ? -10.155 -4.002 12.124 1.00 92.94 92 PHE A CA 1
ATOM 766 C C . PHE A 1 92 ? -10.187 -5.355 12.859 1.00 92.94 92 PHE A C 1
ATOM 768 O O . PHE A 1 92 ? -9.507 -5.564 13.867 1.00 92.94 92 PHE A O 1
ATOM 775 N N . ARG A 1 93 ? -10.969 -6.302 12.325 1.00 91.31 93 ARG A N 1
ATOM 776 C CA . ARG A 1 93 ? -11.051 -7.686 12.825 1.00 91.31 93 ARG A CA 1
ATOM 777 C C . ARG A 1 93 ? -10.090 -8.644 12.131 1.00 91.31 93 ARG A C 1
ATOM 779 O O . ARG A 1 93 ? -9.441 -9.446 12.799 1.00 91.31 93 ARG A O 1
ATOM 786 N N . ASN A 1 94 ? -10.002 -8.571 10.806 1.00 94.25 94 ASN A N 1
ATOM 787 C CA . ASN A 1 94 ? -9.182 -9.480 10.016 1.00 94.25 94 ASN A CA 1
ATOM 788 C C . ASN A 1 94 ? -7.837 -8.834 9.694 1.00 94.25 94 ASN A C 1
ATOM 790 O O . ASN A 1 94 ? -7.783 -7.745 9.133 1.00 94.25 94 ASN A O 1
ATOM 794 N N . TYR A 1 95 ? -6.737 -9.527 9.991 1.00 95.19 95 TYR A N 1
ATOM 795 C CA . TYR A 1 95 ? -5.395 -8.976 9.782 1.00 95.19 95 TYR A CA 1
ATOM 796 C C . TYR A 1 95 ? -5.133 -8.541 8.331 1.00 95.19 95 TYR A C 1
ATOM 798 O O . TYR A 1 95 ? -4.599 -7.462 8.106 1.00 95.19 95 TYR A O 1
ATOM 806 N N . LEU A 1 96 ? -5.535 -9.352 7.347 1.00 96.50 96 LEU A N 1
ATOM 807 C CA . LEU A 1 96 ? -5.314 -9.040 5.931 1.00 96.50 96 LEU A CA 1
ATOM 808 C C . LEU A 1 96 ? -6.126 -7.829 5.455 1.00 96.50 96 LEU A C 1
ATOM 810 O O . LEU A 1 96 ? -5.621 -7.047 4.654 1.00 96.50 96 LEU A O 1
ATOM 814 N N . GLU A 1 97 ? -7.344 -7.656 5.971 1.00 94.94 97 GLU A N 1
ATOM 815 C CA . GLU A 1 97 ? -8.168 -6.475 5.686 1.00 94.94 97 GLU A CA 1
ATOM 816 C C . GLU A 1 97 ? -7.526 -5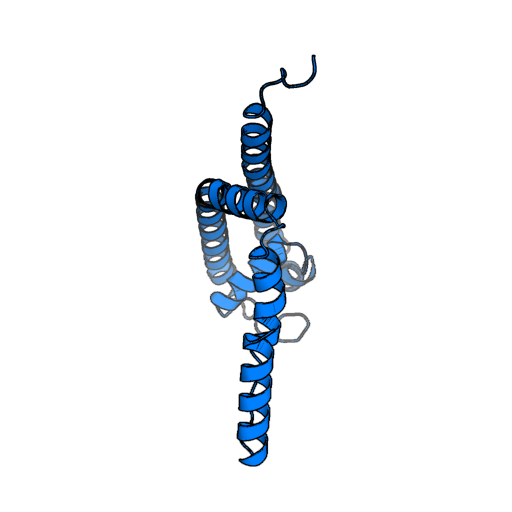.225 6.285 1.00 94.94 97 GLU A C 1
ATOM 818 O O . GLU A 1 97 ? -7.372 -4.237 5.584 1.00 94.94 97 GLU A O 1
ATOM 823 N N . ILE A 1 98 ? -7.014 -5.299 7.519 1.00 96.38 98 ILE A N 1
ATOM 824 C CA . ILE A 1 98 ? -6.290 -4.184 8.151 1.00 96.38 98 ILE A CA 1
ATOM 825 C C . ILE A 1 98 ? -5.052 -3.797 7.340 1.00 96.38 98 ILE A C 1
ATOM 827 O O . ILE A 1 98 ? -4.801 -2.613 7.126 1.00 96.38 98 ILE A O 1
ATOM 831 N N . VAL A 1 99 ? -4.269 -4.781 6.882 1.00 97.69 99 VAL A N 1
ATOM 832 C CA . VAL A 1 99 ? -3.101 -4.525 6.024 1.00 97.69 99 VAL A CA 1
ATOM 833 C C . VAL A 1 99 ? -3.524 -3.798 4.751 1.00 97.69 99 VAL A C 1
ATOM 835 O O . VAL A 1 99 ? -2.848 -2.857 4.338 1.00 97.69 99 VAL A O 1
ATOM 838 N N . PHE A 1 100 ? -4.638 -4.207 4.143 1.00 96.75 100 PHE A N 1
ATOM 839 C CA . PHE A 1 100 ? -5.171 -3.560 2.952 1.00 96.75 100 PHE A CA 1
ATOM 840 C C . PHE A 1 100 ? -5.685 -2.143 3.242 1.00 96.75 100 PHE A C 1
ATOM 842 O O . PHE A 1 100 ? -5.292 -1.211 2.547 1.00 96.75 100 PHE A O 1
ATOM 849 N N . ASP A 1 101 ? -6.466 -1.942 4.301 1.00 95.94 101 ASP A N 1
ATOM 850 C CA . ASP A 1 101 ? -6.996 -0.634 4.699 1.00 95.94 101 ASP A CA 1
ATOM 851 C C . ASP A 1 101 ? -5.879 0.360 5.020 1.00 95.94 101 ASP A C 1
ATOM 853 O O . ASP A 1 101 ? -5.912 1.513 4.580 1.00 95.94 101 ASP A O 1
ATOM 857 N N . LEU A 1 102 ? -4.851 -0.089 5.747 1.00 97.12 102 LEU A N 1
ATOM 858 C CA . LEU A 1 102 ? -3.675 0.724 6.032 1.00 97.12 102 LEU A CA 1
ATOM 859 C C . LEU A 1 102 ? -2.833 0.959 4.775 1.00 97.12 102 LEU A C 1
ATOM 861 O O . LEU A 1 102 ? -2.304 2.052 4.611 1.00 97.12 102 LEU A O 1
ATOM 865 N N . TYR A 1 103 ? -2.735 -0.002 3.854 1.00 97.12 103 TYR A N 1
ATOM 866 C CA . TYR A 1 103 ? -2.072 0.203 2.563 1.00 97.12 103 TYR A CA 1
ATOM 867 C C . TYR A 1 103 ? -2.785 1.271 1.720 1.00 97.12 103 TYR A C 1
ATOM 869 O O . TYR A 1 103 ? -2.139 2.171 1.182 1.00 97.12 103 TYR A O 1
ATOM 877 N N . VAL A 1 104 ? -4.118 1.226 1.658 1.00 96.81 104 VAL A N 1
ATOM 878 C CA . VAL A 1 104 ? -4.935 2.256 1.002 1.00 96.81 104 VAL A CA 1
ATOM 879 C C . VAL A 1 104 ? -4.749 3.610 1.704 1.00 96.81 104 VAL A C 1
ATOM 881 O O . VAL A 1 104 ? -4.609 4.632 1.025 1.00 96.81 104 VAL A O 1
ATOM 884 N N . LEU A 1 105 ? -4.605 3.624 3.035 1.00 96.62 105 LEU A N 1
ATOM 885 C CA . LEU A 1 105 ? -4.293 4.835 3.803 1.00 96.62 105 LEU A CA 1
ATOM 886 C C . LEU A 1 105 ? -2.909 5.401 3.491 1.00 96.62 105 LEU A C 1
ATOM 888 O O . LEU A 1 105 ? -2.759 6.620 3.415 1.00 96.62 105 LEU A O 1
ATOM 892 N N . VAL A 1 106 ? -1.906 4.556 3.235 1.00 96.62 106 VAL A N 1
ATOM 893 C CA . VAL A 1 106 ? -0.602 5.029 2.747 1.00 96.62 106 VAL A CA 1
ATOM 894 C C . VAL A 1 106 ? -0.772 5.829 1.454 1.00 96.62 106 VAL A C 1
ATOM 896 O O . VAL A 1 106 ? -0.119 6.855 1.279 1.00 96.62 106 VAL A O 1
ATOM 899 N N . THR A 1 107 ? -1.679 5.402 0.573 1.00 95.38 107 THR A N 1
ATOM 900 C CA . THR A 1 107 ? -2.022 6.131 -0.662 1.00 95.38 107 THR A CA 1
ATOM 901 C C . THR A 1 107 ? -3.025 7.270 -0.456 1.00 95.38 107 THR A C 1
ATOM 903 O O . THR A 1 107 ? -3.409 7.932 -1.417 1.00 95.38 107 THR A O 1
ATOM 906 N N . THR A 1 108 ? -3.436 7.535 0.787 1.00 95.06 108 THR A N 1
ATOM 907 C CA . THR A 1 108 ? -4.401 8.569 1.201 1.00 95.06 108 THR A CA 1
ATOM 908 C C . THR A 1 108 ? -5.801 8.453 0.588 1.00 95.06 108 THR A C 1
ATOM 910 O O . THR A 1 108 ? -6.599 9.376 0.705 1.00 95.06 108 THR A O 1
ATOM 913 N N . ALA A 1 109 ? -6.136 7.316 -0.024 1.00 95.31 109 ALA A N 1
ATOM 914 C CA . ALA A 1 109 ? -7.382 7.147 -0.771 1.00 95.31 109 ALA A CA 1
ATOM 915 C C . ALA A 1 109 ? -8.625 6.932 0.114 1.00 95.31 109 ALA A C 1
ATOM 917 O O . ALA A 1 109 ? -9.739 7.139 -0.352 1.00 95.31 109 ALA A O 1
ATOM 918 N N . ASN A 1 110 ? -8.441 6.539 1.377 1.00 93.00 110 ASN A N 1
ATOM 919 C CA . ASN A 1 110 ? -9.510 6.300 2.357 1.00 93.00 110 ASN A CA 1
ATOM 920 C C . ASN A 1 110 ? -9.394 7.196 3.608 1.00 93.00 110 ASN A C 1
ATOM 922 O O . ASN A 1 110 ? -9.946 6.870 4.658 1.00 93.00 110 ASN A O 1
ATOM 926 N N . SER A 1 111 ? -8.640 8.299 3.532 1.00 89.25 111 SER A N 1
ATOM 927 C CA . SER A 1 111 ? -8.548 9.289 4.613 1.00 89.25 111 SER A CA 1
ATOM 928 C C . SER A 1 111 ? -9.625 10.369 4.429 1.00 89.25 111 SER A C 1
ATOM 930 O O . SER A 1 111 ? -9.719 10.898 3.321 1.00 89.25 111 SER A O 1
ATOM 932 N N . PRO A 1 112 ? -10.394 10.760 5.468 1.00 91.50 112 PRO A N 1
ATOM 933 C CA . PRO A 1 112 ? -10.316 10.337 6.873 1.00 91.50 112 PRO A CA 1
ATOM 934 C C . PRO A 1 112 ? -11.213 9.132 7.229 1.00 91.50 112 PRO A C 1
ATOM 936 O O . PRO A 1 112 ? -11.272 8.737 8.389 1.00 91.50 112 PRO A O 1
ATOM 939 N N . ASP A 1 113 ? -11.915 8.527 6.275 1.00 92.44 113 ASP A N 1
ATOM 940 C CA . ASP A 1 113 ? -12.960 7.531 6.560 1.00 92.44 113 ASP A CA 1
ATOM 941 C C . ASP A 1 113 ? -12.465 6.329 7.385 1.00 92.44 113 ASP A C 1
ATOM 943 O O . ASP A 1 113 ? -13.130 5.894 8.325 1.00 92.44 113 ASP A O 1
ATOM 947 N N . VAL A 1 114 ? -11.251 5.837 7.116 1.00 93.38 114 VAL A N 1
ATOM 948 C CA . VAL A 1 114 ? -10.656 4.700 7.845 1.00 93.38 114 VAL A CA 1
ATOM 949 C C . VAL A 1 114 ? -10.351 5.000 9.321 1.00 93.38 114 VAL A C 1
ATOM 951 O O . VAL A 1 114 ? -10.266 4.079 10.137 1.00 93.38 114 VAL A O 1
ATOM 954 N N . MET A 1 115 ? -10.178 6.274 9.692 1.00 94.12 115 MET A N 1
ATOM 955 C CA . MET A 1 115 ? -9.858 6.688 11.066 1.00 94.12 115 MET A CA 1
ATOM 956 C C . MET A 1 115 ? -11.094 7.090 11.880 1.00 94.12 115 MET A C 1
ATOM 958 O O . MET A 1 115 ? -11.027 7.069 13.110 1.00 94.12 115 MET A O 1
ATOM 962 N N . MET A 1 116 ? -12.220 7.404 11.229 1.00 93.00 116 MET A N 1
ATOM 963 C CA . MET A 1 116 ? -13.436 7.890 11.898 1.00 93.00 116 MET A CA 1
ATOM 964 C C . MET A 1 116 ? -13.953 6.950 13.004 1.00 93.00 116 MET A C 1
ATOM 966 O O . MET A 1 116 ? -14.127 7.426 14.125 1.00 93.00 116 MET A O 1
ATOM 970 N N . PRO A 1 117 ? -14.083 5.619 12.798 1.00 92.75 117 PRO A N 1
ATOM 971 C CA . PRO A 1 117 ? -14.572 4.721 13.853 1.00 92.75 117 PRO A CA 1
ATOM 972 C C . PRO A 1 117 ? -13.708 4.717 15.120 1.00 92.75 117 PRO A C 1
ATOM 974 O O . PRO A 1 117 ? -14.205 4.561 16.235 1.00 92.75 117 PRO A O 1
ATOM 977 N N . ALA A 1 118 ? -12.394 4.879 14.958 1.00 92.38 118 ALA A N 1
ATOM 978 C CA . ALA A 1 118 ? -11.461 4.953 16.075 1.00 92.38 118 ALA A CA 1
ATOM 979 C C . ALA A 1 118 ? -11.511 6.321 16.772 1.00 92.38 118 ALA A C 1
ATOM 981 O O . ALA A 1 118 ? -11.402 6.379 17.998 1.00 92.38 118 ALA A O 1
ATOM 982 N N . PHE A 1 119 ? -11.683 7.397 15.998 1.00 93.12 119 PHE A N 1
ATOM 983 C CA . PHE A 1 119 ? -11.803 8.767 16.495 1.00 93.12 119 PHE A CA 1
ATOM 984 C C . PHE A 1 119 ? -13.061 8.957 17.346 1.00 93.12 119 PHE A C 1
ATOM 986 O O . PHE A 1 119 ? -12.965 9.467 18.463 1.00 93.12 119 PHE A O 1
ATOM 993 N N . ASP A 1 120 ? -14.206 8.490 16.844 1.00 91.94 120 ASP A N 1
ATOM 994 C CA . ASP A 1 120 ? -15.506 8.616 17.508 1.00 91.94 120 ASP A CA 1
ATOM 995 C C . ASP A 1 120 ? -15.554 7.834 18.827 1.00 91.94 120 ASP A C 1
ATOM 997 O O . ASP A 1 120 ? -16.228 8.235 19.774 1.00 91.94 120 ASP A O 1
ATOM 1001 N N . PHE A 1 121 ? -14.795 6.737 18.923 1.00 90.56 121 PHE A N 1
ATOM 1002 C CA . PHE A 1 121 ? -14.641 5.997 20.173 1.00 90.56 121 PHE A CA 1
ATOM 1003 C C . PHE A 1 121 ? -13.737 6.726 21.180 1.00 90.56 121 PHE A C 1
ATOM 1005 O O . PHE A 1 121 ? -14.055 6.790 22.367 1.00 90.56 121 PHE A O 1
ATOM 1012 N N . SER A 1 122 ? -12.590 7.257 20.740 1.00 92.62 122 SER A N 1
ATOM 1013 C CA . SER A 1 122 ? -11.747 8.139 21.555 1.00 92.62 122 SER A CA 1
ATOM 1014 C C . SER A 1 122 ? -10.722 8.877 20.700 1.00 92.62 122 SER A C 1
ATOM 1016 O O . SER A 1 122 ? -9.907 8.265 20.003 1.00 92.62 122 SER A O 1
ATOM 1018 N N . SER A 1 123 ? -10.658 10.200 20.860 1.00 92.06 123 SER A N 1
ATOM 1019 C CA . SER A 1 123 ? -9.732 11.062 20.117 1.00 92.06 123 SER A CA 1
ATOM 1020 C C . SER A 1 123 ? -8.252 10.723 20.349 1.00 92.06 123 SER A C 1
ATOM 1022 O O . SER A 1 123 ? -7.411 11.065 19.518 1.00 92.06 123 SER A O 1
ATOM 1024 N N . TRP A 1 124 ? -7.909 10.008 21.427 1.00 92.69 124 TRP A N 1
ATOM 1025 C CA . TRP A 1 124 ? -6.541 9.538 21.678 1.00 92.69 124 TRP A CA 1
ATOM 1026 C C . TRP A 1 124 ? -6.041 8.547 20.624 1.00 92.69 124 TRP A C 1
ATOM 1028 O O . TRP A 1 124 ? -4.843 8.509 20.337 1.00 92.69 124 TRP A O 1
ATOM 1038 N N . TYR A 1 125 ? -6.935 7.776 20.002 1.00 92.25 125 TYR A N 1
ATOM 1039 C CA . TYR A 1 125 ? -6.542 6.815 18.973 1.00 92.25 125 TYR A CA 1
ATOM 1040 C C . TYR A 1 125 ? -6.129 7.470 17.655 1.00 92.25 125 TYR A C 1
ATOM 1042 O O . TYR A 1 125 ? -5.418 6.848 16.871 1.00 92.25 125 TYR A O 1
ATOM 1050 N N . THR A 1 126 ? -6.451 8.748 17.445 1.00 92.56 126 THR A N 1
ATOM 1051 C CA . THR A 1 126 ? -5.947 9.543 16.310 1.00 92.56 126 THR A CA 1
ATOM 1052 C C . THR A 1 126 ? -4.424 9.568 16.259 1.00 92.56 126 THR A C 1
ATOM 1054 O O . THR A 1 126 ? -3.838 9.584 15.179 1.00 92.56 126 THR A O 1
ATOM 1057 N N . LEU A 1 127 ? -3.760 9.516 17.421 1.00 95.06 127 LEU A N 1
ATOM 1058 C CA . LEU A 1 127 ? -2.302 9.536 17.504 1.00 95.06 127 LEU A CA 1
ATOM 1059 C C . LEU A 1 127 ? -1.664 8.355 16.755 1.00 95.06 127 LEU A C 1
ATOM 1061 O O . LEU A 1 127 ? -0.611 8.521 16.140 1.00 95.06 127 LEU A O 1
ATOM 1065 N N . PHE A 1 128 ? -2.327 7.193 16.745 1.00 96.12 128 PHE A N 1
ATOM 1066 C CA . PHE A 1 128 ? -1.904 6.033 15.959 1.00 96.12 128 PHE A CA 1
ATOM 1067 C C . PHE A 1 128 ? -1.855 6.367 14.461 1.00 96.12 128 PHE A C 1
ATOM 1069 O O . PHE A 1 128 ? -0.837 6.132 13.810 1.00 96.12 128 PHE A O 1
ATOM 1076 N N . PHE A 1 129 ? -2.927 6.959 13.926 1.00 96.06 129 PHE A N 1
ATOM 1077 C CA . PHE A 1 129 ? -3.030 7.306 12.506 1.00 96.06 129 PHE A CA 1
ATOM 1078 C C . PHE A 1 129 ? -2.077 8.434 12.119 1.00 96.06 129 PHE A C 1
ATOM 1080 O O . PHE A 1 129 ? -1.451 8.362 11.067 1.00 96.06 129 PHE A O 1
ATOM 1087 N N . ILE A 1 130 ? -1.898 9.434 12.985 1.00 96.06 130 ILE A N 1
ATOM 1088 C CA . ILE A 1 130 ? -0.927 10.514 12.766 1.00 96.06 130 ILE A CA 1
ATOM 1089 C C . ILE A 1 130 ? 0.489 9.938 12.659 1.00 96.06 130 ILE A C 1
ATOM 1091 O O . ILE A 1 130 ? 1.199 10.222 11.694 1.00 96.06 130 ILE A O 1
ATOM 1095 N N . ALA A 1 131 ? 0.894 9.086 13.607 1.00 97.00 131 ALA A N 1
ATOM 1096 C CA . ALA A 1 131 ? 2.203 8.438 13.569 1.00 97.00 131 ALA A CA 1
ATOM 1097 C C . ALA A 1 131 ? 2.366 7.555 12.319 1.00 97.00 131 ALA A C 1
ATOM 1099 O O . ALA A 1 131 ? 3.406 7.603 11.658 1.00 97.00 131 ALA A O 1
ATOM 1100 N N . PHE A 1 132 ? 1.325 6.796 11.962 1.00 97.12 132 PHE A N 1
ATOM 1101 C CA . PHE A 1 132 ? 1.307 5.969 10.759 1.00 97.12 132 PHE A CA 1
ATOM 1102 C C . PHE A 1 132 ? 1.507 6.794 9.484 1.00 97.12 132 PHE A C 1
ATOM 1104 O O . PHE A 1 132 ? 2.360 6.440 8.673 1.00 97.12 132 PHE A O 1
ATOM 1111 N N . VAL A 1 133 ? 0.769 7.895 9.318 1.00 96.62 133 VAL A N 1
ATOM 1112 C CA . VAL A 1 133 ? 0.844 8.773 8.139 1.00 96.62 133 VAL A CA 1
ATOM 1113 C C . VAL A 1 133 ? 2.214 9.447 8.044 1.00 96.62 133 VAL A C 1
ATOM 1115 O O . VAL A 1 133 ? 2.818 9.471 6.972 1.00 96.62 133 VAL A O 1
ATOM 1118 N N . ILE A 1 134 ? 2.764 9.937 9.160 1.00 97.12 134 ILE A N 1
ATOM 1119 C CA . ILE A 1 134 ? 4.115 10.520 9.182 1.00 97.12 134 ILE A CA 1
ATOM 1120 C C . ILE A 1 134 ? 5.149 9.505 8.687 1.00 97.12 134 ILE A C 1
ATOM 1122 O O . ILE A 1 134 ? 5.954 9.814 7.807 1.00 97.12 134 ILE A O 1
ATOM 1126 N N . ILE A 1 135 ? 5.109 8.280 9.210 1.00 96.44 135 ILE A N 1
ATOM 1127 C CA . ILE A 1 135 ? 6.101 7.257 8.882 1.00 96.44 135 ILE A CA 1
ATOM 1128 C C . ILE A 1 135 ? 5.875 6.690 7.473 1.00 96.44 135 ILE A C 1
ATOM 1130 O O . ILE A 1 135 ? 6.769 6.749 6.632 1.00 96.44 135 ILE A O 1
ATOM 1134 N N . ASN A 1 136 ? 4.691 6.157 7.179 1.00 96.25 136 ASN A N 1
ATOM 1135 C CA . ASN A 1 136 ? 4.427 5.405 5.949 1.00 96.25 136 ASN A CA 1
ATOM 1136 C C . ASN A 1 136 ? 4.090 6.286 4.746 1.00 96.25 136 ASN A C 1
ATOM 1138 O O . ASN A 1 136 ? 4.543 6.003 3.638 1.00 96.25 136 ASN A O 1
ATOM 1142 N N . THR A 1 137 ? 3.335 7.364 4.941 1.00 94.19 137 THR A N 1
ATOM 1143 C CA . THR A 1 137 ? 2.943 8.234 3.827 1.00 94.19 137 THR A CA 1
ATOM 1144 C C . THR A 1 137 ? 4.031 9.254 3.528 1.00 94.19 137 THR A C 1
ATOM 1146 O O . THR A 1 137 ? 4.429 9.378 2.378 1.00 94.19 137 THR A O 1
ATOM 1149 N N . TYR A 1 138 ? 4.568 9.958 4.528 1.00 95.06 138 TYR A N 1
ATOM 1150 C CA . TYR A 1 138 ? 5.545 11.019 4.260 1.00 95.06 138 TYR A CA 1
ATOM 1151 C C . TYR A 1 138 ? 6.985 10.512 4.168 1.00 95.06 138 TYR A C 1
ATOM 1153 O O . TYR A 1 138 ? 7.650 10.765 3.161 1.00 95.06 138 TYR A O 1
ATOM 1161 N N . ILE A 1 139 ? 7.483 9.786 5.175 1.00 95.62 139 ILE A N 1
ATOM 1162 C CA . ILE A 1 139 ? 8.888 9.346 5.190 1.00 95.62 139 ILE A CA 1
ATOM 1163 C C . ILE A 1 139 ? 9.134 8.288 4.108 1.00 95.62 139 ILE A C 1
ATOM 1165 O O . ILE A 1 139 ? 10.017 8.471 3.267 1.00 95.62 139 ILE A O 1
ATOM 1169 N N . PHE A 1 140 ? 8.348 7.208 4.077 1.00 94.94 140 PHE A N 1
ATOM 1170 C CA . PHE A 1 140 ? 8.572 6.122 3.119 1.00 94.94 140 PHE A CA 1
ATOM 1171 C C . PHE A 1 140 ? 8.350 6.542 1.660 1.00 94.94 140 PHE A C 1
ATOM 1173 O O . PHE A 1 140 ? 9.188 6.209 0.822 1.00 94.94 140 PHE A O 1
ATOM 1180 N N . MET A 1 141 ? 7.308 7.316 1.329 1.00 93.00 141 MET A N 1
ATOM 1181 C CA . MET A 1 141 ? 7.133 7.791 -0.056 1.00 93.00 141 MET A CA 1
ATOM 1182 C C . MET A 1 141 ? 8.254 8.730 -0.497 1.00 93.00 141 MET A C 1
ATOM 1184 O O . MET A 1 141 ? 8.739 8.622 -1.625 1.00 93.00 141 MET A O 1
ATOM 1188 N N . SER A 1 142 ? 8.733 9.597 0.401 1.00 93.94 142 SER A N 1
ATOM 1189 C CA . SER A 1 142 ? 9.901 10.439 0.122 1.00 93.94 142 SER A CA 1
ATOM 1190 C C . SER A 1 142 ? 11.160 9.596 -0.104 1.00 93.94 142 SER A C 1
ATOM 1192 O O . SER A 1 142 ? 11.953 9.892 -0.998 1.00 93.94 142 SER A O 1
ATOM 1194 N N . LEU A 1 143 ? 11.329 8.510 0.657 1.00 93.56 143 LEU A N 1
ATOM 1195 C CA . LEU A 1 143 ? 12.442 7.575 0.500 1.00 93.56 143 LEU A CA 1
ATOM 1196 C C . LEU A 1 143 ? 12.375 6.823 -0.840 1.00 93.56 143 LEU A C 1
ATOM 1198 O O . LEU A 1 143 ? 13.393 6.708 -1.525 1.00 93.56 143 LEU A O 1
ATOM 1202 N N . PHE A 1 144 ? 11.188 6.365 -1.256 1.00 91.12 144 PHE A N 1
ATOM 1203 C CA . PHE A 1 144 ? 10.983 5.770 -2.580 1.00 91.12 144 PHE A CA 1
ATOM 1204 C C . PHE A 1 144 ? 11.383 6.738 -3.693 1.00 91.12 144 PHE A C 1
ATOM 1206 O O . PHE A 1 144 ? 12.164 6.372 -4.577 1.00 91.12 144 PHE A O 1
ATOM 1213 N N . LEU A 1 145 ? 10.905 7.985 -3.626 1.00 90.94 145 LEU A N 1
ATOM 1214 C CA . LEU A 1 145 ? 11.254 9.016 -4.599 1.00 90.94 145 LEU A CA 1
ATOM 1215 C C . LEU A 1 145 ? 12.768 9.266 -4.633 1.00 90.94 145 LEU A C 1
ATOM 1217 O O . LEU A 1 145 ? 13.351 9.341 -5.714 1.00 90.94 145 LEU A O 1
ATOM 1221 N N . ALA A 1 146 ? 13.421 9.329 -3.469 1.00 92.19 146 ALA A N 1
ATOM 1222 C CA . ALA A 1 146 ? 14.863 9.529 -3.365 1.00 92.19 146 ALA A CA 1
ATOM 1223 C C . ALA A 1 146 ? 15.666 8.394 -4.021 1.00 92.19 146 ALA A C 1
ATOM 1225 O O . ALA A 1 146 ? 16.609 8.662 -4.770 1.00 92.19 146 ALA A O 1
ATOM 1226 N N . VAL A 1 147 ? 15.286 7.130 -3.800 1.00 89.44 147 VAL A N 1
ATOM 1227 C CA . VAL A 1 147 ? 15.964 5.975 -4.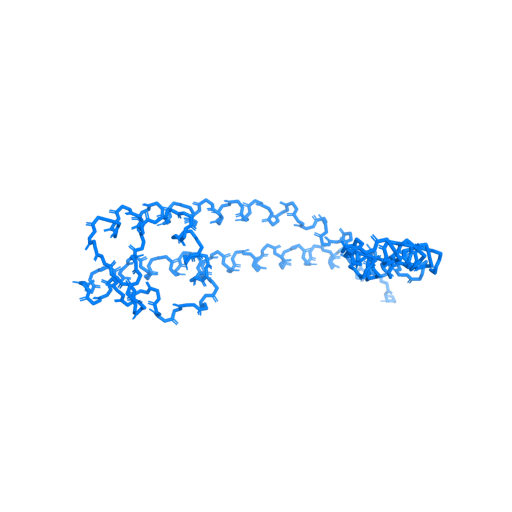414 1.00 89.44 147 VAL A CA 1
ATOM 1228 C C . VAL A 1 147 ? 15.766 5.944 -5.926 1.00 89.44 147 VAL A C 1
ATOM 1230 O O . VAL A 1 147 ? 16.731 5.730 -6.667 1.00 89.44 147 VAL A O 1
ATOM 1233 N N . VAL A 1 148 ? 14.547 6.206 -6.403 1.00 86.94 148 VAL A N 1
ATOM 1234 C CA . VAL A 1 148 ? 14.255 6.291 -7.842 1.00 86.94 148 VAL A CA 1
ATOM 1235 C C . VAL A 1 148 ? 15.054 7.425 -8.486 1.00 86.94 148 VAL A C 1
ATOM 1237 O O . VAL A 1 148 ? 15.684 7.227 -9.526 1.00 86.94 148 VAL A O 1
ATOM 1240 N N . TYR A 1 149 ? 15.098 8.594 -7.847 1.00 87.50 149 TYR A N 1
ATOM 1241 C CA . TYR A 1 149 ? 15.840 9.750 -8.338 1.00 87.50 149 TYR A CA 1
ATOM 1242 C C . TYR A 1 149 ? 17.354 9.505 -8.377 1.00 87.50 149 TYR A C 1
ATOM 1244 O O . TYR A 1 149 ? 18.008 9.825 -9.372 1.00 87.50 149 TYR A O 1
ATOM 1252 N N . ASN A 1 150 ? 17.923 8.893 -7.334 1.00 87.62 150 ASN A N 1
ATOM 1253 C CA . ASN A 1 150 ? 19.349 8.564 -7.291 1.00 87.62 150 ASN A CA 1
ATOM 1254 C C . ASN A 1 150 ? 19.733 7.600 -8.425 1.00 87.62 150 ASN A C 1
ATOM 1256 O O . ASN A 1 150 ? 20.730 7.801 -9.125 1.00 87.62 150 ASN A O 1
ATOM 1260 N N . ASN A 1 151 ? 18.880 6.606 -8.676 1.00 83.50 151 ASN A N 1
ATOM 1261 C CA . ASN A 1 151 ? 19.021 5.692 -9.800 1.00 83.50 151 ASN A CA 1
ATOM 1262 C C . ASN A 1 151 ? 18.939 6.405 -11.151 1.00 83.50 151 ASN A C 1
ATOM 1264 O O . ASN A 1 151 ? 19.787 6.186 -12.018 1.00 83.50 151 ASN A O 1
ATOM 1268 N N . TYR A 1 152 ? 17.952 7.279 -11.338 1.00 81.81 152 TYR A N 1
ATOM 1269 C CA . TYR A 1 152 ? 17.800 8.055 -12.566 1.00 81.81 152 TYR A CA 1
ATOM 1270 C C . TYR A 1 152 ? 19.039 8.927 -12.838 1.00 81.81 152 TYR A C 1
ATOM 1272 O O . TYR A 1 152 ? 19.618 8.880 -13.925 1.00 81.81 152 TYR A O 1
ATOM 1280 N N . LYS A 1 153 ? 19.538 9.633 -11.816 1.00 83.00 153 LYS A N 1
ATOM 1281 C CA . LYS A 1 153 ? 20.754 10.457 -11.898 1.00 83.00 153 LYS A CA 1
ATOM 1282 C C . LYS A 1 153 ? 22.002 9.638 -12.247 1.00 83.00 153 LYS A C 1
ATOM 1284 O O . LYS A 1 153 ? 22.846 10.110 -13.008 1.00 83.00 153 LYS A O 1
ATOM 1289 N N . LYS A 1 154 ? 22.123 8.413 -11.724 1.00 80.25 154 LYS A N 1
ATOM 1290 C CA . LYS A 1 154 ? 23.213 7.478 -12.053 1.00 80.25 154 LYS A CA 1
ATOM 1291 C C . LYS A 1 154 ? 23.202 7.101 -13.538 1.00 80.25 154 LYS A C 1
ATOM 1293 O O . LYS A 1 154 ? 24.262 7.072 -14.148 1.00 80.25 154 LYS A O 1
ATOM 1298 N N . HIS A 1 155 ? 22.027 6.896 -14.138 1.00 70.19 155 HIS A N 1
ATOM 1299 C CA . HIS A 1 155 ? 21.903 6.605 -15.572 1.00 70.19 155 HIS A CA 1
ATOM 1300 C C . HIS A 1 155 ? 22.214 7.821 -16.459 1.00 70.19 155 HIS A C 1
ATOM 1302 O O . HIS A 1 155 ? 22.803 7.649 -17.524 1.00 70.19 155 HIS A O 1
ATOM 1308 N N . LEU A 1 156 ? 21.883 9.040 -16.014 1.00 72.31 156 LEU A N 1
ATOM 1309 C CA . LEU A 1 156 ? 22.230 10.274 -16.732 1.00 72.31 156 LEU A CA 1
ATOM 1310 C C . LEU A 1 156 ? 23.737 10.567 -16.714 1.00 72.31 156 LEU A C 1
ATOM 1312 O O . LEU A 1 156 ? 24.293 10.940 -17.739 1.00 72.31 156 LEU A O 1
ATOM 1316 N N . LYS A 1 157 ? 24.422 10.350 -15.583 1.00 61.00 157 LYS A N 1
ATOM 1317 C CA . LYS A 1 157 ? 25.878 10.577 -15.465 1.00 61.00 157 LYS A CA 1
ATOM 1318 C C . LYS A 1 157 ? 26.737 9.630 -16.312 1.00 61.00 157 LYS A C 1
ATOM 1320 O O . LYS A 1 157 ? 27.902 9.926 -16.547 1.00 61.00 157 LYS A O 1
ATOM 1325 N N . VAL A 1 158 ? 26.189 8.492 -16.741 1.00 57.38 158 VAL A N 1
ATOM 1326 C CA . VAL A 1 158 ? 26.883 7.510 -17.597 1.00 57.38 158 VAL A CA 1
ATOM 1327 C C . VAL A 1 158 ? 26.844 7.915 -19.079 1.00 57.38 158 VAL A C 1
ATOM 1329 O O . VAL A 1 158 ? 27.573 7.341 -19.883 1.00 57.38 158 VAL A O 1
ATOM 1332 N N . MET A 1 159 ? 26.061 8.931 -19.457 1.00 47.06 159 MET A N 1
ATOM 1333 C CA . MET A 1 159 ? 26.270 9.636 -20.722 1.00 47.06 159 MET A CA 1
ATOM 1334 C C . MET A 1 159 ? 27.360 10.686 -20.478 1.00 47.06 159 MET A C 1
ATOM 1336 O O . MET A 1 159 ? 27.086 11.667 -19.784 1.00 47.06 159 MET A O 1
ATOM 1340 N N . PRO A 1 160 ? 28.603 10.488 -20.959 1.00 45.81 160 PRO A N 1
ATOM 1341 C CA . PRO A 1 160 ? 29.627 11.505 -20.799 1.00 45.81 160 PRO A CA 1
ATOM 1342 C C . PRO A 1 160 ? 29.131 12.804 -21.436 1.00 45.81 160 PRO A C 1
ATOM 1344 O O . PRO A 1 160 ? 28.575 12.800 -22.535 1.00 45.81 160 PRO A O 1
ATOM 1347 N N . ALA A 1 161 ? 29.346 13.908 -20.728 1.00 53.34 161 ALA A N 1
ATOM 1348 C CA . ALA A 1 161 ? 29.102 15.275 -21.172 1.00 53.34 161 ALA A CA 1
ATOM 1349 C C . ALA A 1 161 ? 30.086 15.703 -22.287 1.00 53.34 161 ALA A C 1
ATOM 1351 O O . ALA A 1 161 ? 30.703 16.754 -22.196 1.00 53.34 161 ALA A O 1
ATOM 1352 N N . GLY A 1 162 ? 30.272 14.857 -23.304 1.00 54.03 162 GLY A N 1
ATOM 1353 C CA . GLY A 1 162 ? 31.231 15.031 -24.398 1.00 54.03 162 GLY A CA 1
ATOM 1354 C C . GLY A 1 162 ? 30.784 14.355 -25.696 1.00 54.03 162 GLY A C 1
ATOM 1355 O O . GLY A 1 162 ? 31.609 13.834 -26.434 1.00 54.03 162 GLY A O 1
ATOM 1356 N N . ALA A 1 163 ? 29.472 14.289 -25.945 1.00 51.66 163 ALA A N 1
ATOM 1357 C CA . ALA A 1 163 ? 28.907 13.842 -27.225 1.00 51.66 163 ALA A CA 1
ATOM 1358 C C . ALA A 1 163 ? 28.210 14.980 -27.998 1.00 51.66 163 ALA A C 1
ATOM 1360 O O . ALA A 1 163 ? 27.410 14.709 -28.890 1.00 51.66 163 ALA A O 1
ATOM 1361 N N . TYR A 1 164 ? 28.512 16.227 -27.639 1.00 50.31 164 TYR A N 1
ATOM 1362 C CA . TYR A 1 164 ? 28.235 17.417 -28.432 1.00 50.31 164 TYR A CA 1
ATOM 1363 C C . TYR A 1 164 ? 29.467 18.314 -28.287 1.00 50.31 164 TYR A C 1
ATOM 1365 O O . TYR A 1 164 ? 29.654 18.903 -27.226 1.00 50.31 164 TYR A O 1
ATOM 1373 N N . ASP A 1 165 ? 30.276 18.302 -29.346 1.00 34.41 165 ASP A N 1
ATOM 1374 C CA . ASP A 1 165 ? 31.402 19.189 -29.676 1.00 34.41 165 ASP A CA 1
ATOM 1375 C C . ASP A 1 165 ? 32.696 19.095 -28.842 1.00 34.41 165 ASP A C 1
ATOM 1377 O O . ASP A 1 165 ? 32.719 19.460 -27.645 1.00 34.41 165 ASP A O 1
#

Foldseek 3Di:
DVVVVVLVVVVVVCVVVVHDDDSPVVVCVVVVVCVDPPNPVSVVVVVLVVVLVVLLVVLVVVLLVLLLVLLVVQLVVQQVVQFAAPVRHGQSNDSVVSSVLLVVVLVVNCPPRNCVSVCVVDVVCVVSSVVSCVVRNPVSVVVSVVSVVVSVVVVVVVPPPPPPD

Organism: NCBI:txid98144

InterPro domains:
  IPR005821 Ion transport domain [PF00520] (16-154)

pLDDT: mean 82.97, std 14.06, range [34.41, 98.0]

Sequence (165 aa):
LQLSLTDLAIYGVLRLYDVRSIRWSRIVRPIFLINFAESRQIRRAFRSIRNTLPEITYVFLLFMFSLLMFSLMALKLFGERNLQTAEGLPYFRNYLEIVFDLYVLVTTANSPDVMMPAFDFSSWYTLFFIAFVIINTYIFMSLFLAVVYNNYKKHLKVMPAGAYD